Protein AF-A0A0L7K908-F1 (afdb_monomer_lite)

Radius of gyration: 13.47 Å; chains: 1; bounding box: 30×36×36 Å

Organism: Plasmodium falciparum (isolate HB3) (NCBI:txid137071)

Sequence (103 aa):
MGNIPLTTSAFTFAGKKSFKLKIWIDGHKSSKKNYVSIGLKQLEKYSLLDEYICFSLNGIVRGPFTYLSKEYYQNCYNFCKFDELDLQKDELQLSVYVHDGIV

Foldseek 3Di:
DWDDWDKDDWADAPNRGGKIKTKDLQFTPPADGQAIAIAIDHPDPPDADQFQKWKDKQRQIDDRDGHPDPSRRVCRRRVDGSVPDDQDVVDIDMDMHGPPDPD

Structure (mmCIF, N/CA/C/O backbone):
data_AF-A0A0L7K908-F1
#
_entry.id   AF-A0A0L7K908-F1
#
loop_
_atom_site.group_PDB
_atom_site.id
_atom_site.type_symbol
_atom_site.label_atom_id
_atom_site.label_alt_id
_atom_site.label_comp_id
_atom_site.label_asym_id
_atom_site.label_entity_id
_atom_site.label_seq_id
_atom_site.pdbx_PDB_ins_code
_atom_site.Cartn_x
_atom_site.Cartn_y
_atom_site.Cartn_z
_atom_site.occupancy
_atom_site.B_iso_or_equiv
_atom_site.auth_seq_id
_atom_site.auth_comp_id
_atom_site.auth_asym_id
_atom_site.auth_atom_id
_atom_site.pdbx_PDB_model_num
ATOM 1 N N . MET A 1 1 ? -2.382 20.520 6.785 1.00 39.41 1 MET A N 1
ATOM 2 C CA . MET A 1 1 ? -1.264 19.571 6.976 1.00 39.41 1 MET A CA 1
ATOM 3 C C . MET A 1 1 ? -1.853 18.177 6.873 1.00 39.41 1 MET A C 1
ATOM 5 O O . MET A 1 1 ? -2.840 17.930 7.543 1.00 39.41 1 MET A O 1
ATOM 9 N N . GLY A 1 2 ? -1.383 17.351 5.936 1.00 54.75 2 GLY A N 1
ATOM 10 C CA . GLY A 1 2 ? -1.885 15.980 5.794 1.00 54.75 2 GLY A CA 1
ATOM 11 C C . GLY A 1 2 ? -1.254 15.075 6.846 1.00 54.75 2 GLY A C 1
ATOM 12 O O . GLY A 1 2 ? -0.128 15.342 7.265 1.00 54.75 2 GLY A O 1
ATOM 13 N N . ASN A 1 3 ? -1.971 14.033 7.248 1.00 75.69 3 ASN A N 1
ATOM 14 C CA . ASN A 1 3 ? -1.517 13.110 8.279 1.00 75.69 3 ASN A CA 1
ATOM 15 C C . ASN A 1 3 ? -0.191 12.446 7.879 1.00 75.69 3 ASN A C 1
ATOM 17 O O . ASN A 1 3 ? 0.070 12.185 6.695 1.00 75.69 3 ASN A O 1
ATOM 21 N N . ILE A 1 4 ? 0.690 12.245 8.858 1.00 87.00 4 ILE A N 1
ATOM 22 C CA . ILE A 1 4 ? 2.007 11.643 8.638 1.00 87.00 4 ILE A CA 1
ATOM 23 C C . ILE A 1 4 ? 1.803 10.127 8.516 1.00 87.00 4 ILE A C 1
ATOM 25 O O . ILE A 1 4 ? 1.259 9.529 9.441 1.00 87.00 4 ILE A O 1
ATOM 29 N N . PRO A 1 5 ? 2.216 9.486 7.408 1.00 94.38 5 PRO A N 1
ATOM 30 C CA . PRO A 1 5 ? 2.068 8.044 7.277 1.00 94.38 5 PRO A CA 1
ATOM 31 C C . PRO A 1 5 ? 3.034 7.300 8.192 1.00 94.38 5 PRO A C 1
A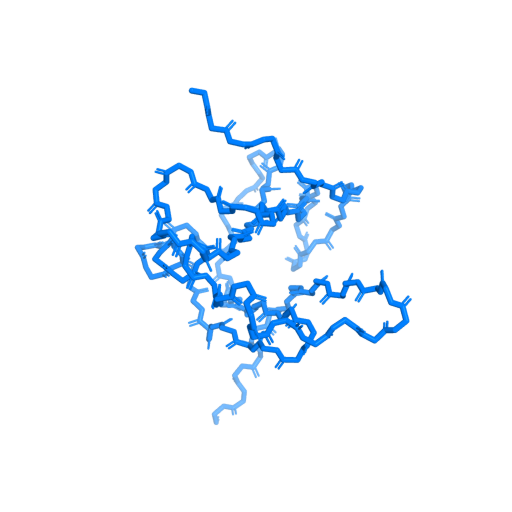TOM 33 O O . PRO A 1 5 ? 4.195 7.699 8.326 1.00 94.38 5 PRO A O 1
ATOM 36 N N . LEU A 1 6 ? 2.607 6.137 8.677 1.00 94.50 6 LEU A N 1
ATOM 37 C CA . LEU A 1 6 ? 3.533 5.106 9.132 1.00 94.50 6 LEU A CA 1
ATOM 38 C C . LEU A 1 6 ? 4.228 4.506 7.908 1.00 94.50 6 LEU A C 1
ATOM 40 O O . LEU A 1 6 ? 3.604 4.318 6.860 1.00 94.50 6 LEU A O 1
ATOM 44 N N . THR A 1 7 ? 5.526 4.228 8.018 1.00 95.25 7 THR A N 1
ATOM 45 C CA . THR A 1 7 ? 6.326 3.744 6.887 1.00 95.25 7 THR A CA 1
ATOM 46 C C . THR A 1 7 ? 7.197 2.565 7.264 1.00 95.25 7 THR A C 1
ATOM 48 O O . THR A 1 7 ? 7.803 2.575 8.333 1.00 95.25 7 THR A O 1
ATOM 51 N N . THR A 1 8 ? 7.342 1.607 6.354 1.00 95.50 8 THR A N 1
ATOM 52 C CA . THR A 1 8 ? 8.252 0.473 6.542 1.00 95.50 8 THR A CA 1
ATOM 53 C C . THR A 1 8 ? 9.718 0.864 6.331 1.00 95.50 8 THR A C 1
ATOM 55 O O . THR A 1 8 ? 10.048 1.901 5.734 1.00 95.50 8 THR A O 1
ATOM 58 N N . SER A 1 9 ? 10.619 -0.028 6.749 1.00 95.00 9 SER A N 1
ATOM 59 C CA . SER A 1 9 ? 11.988 -0.086 6.225 1.00 95.00 9 SER A CA 1
ATOM 60 C C . SER A 1 9 ? 11.987 -0.229 4.699 1.00 95.00 9 SER A C 1
ATOM 62 O O . SER A 1 9 ? 10.991 -0.645 4.099 1.00 95.00 9 SER A O 1
ATOM 64 N N . ALA A 1 10 ? 13.095 0.162 4.065 1.00 94.81 10 ALA A N 1
ATOM 65 C CA . ALA A 1 10 ? 13.242 0.015 2.623 1.00 94.81 10 ALA A CA 1
ATOM 66 C C . ALA A 1 10 ? 13.405 -1.465 2.237 1.00 94.81 10 ALA A C 1
ATOM 68 O O . ALA A 1 10 ? 14.084 -2.206 2.944 1.00 94.81 10 ALA A O 1
ATOM 69 N N . PHE A 1 11 ? 12.815 -1.878 1.117 1.00 94.25 11 PHE A N 1
ATOM 70 C CA . PHE A 1 11 ? 12.901 -3.245 0.601 1.00 94.25 11 PHE A CA 1
ATOM 71 C C . PHE A 1 11 ? 13.044 -3.275 -0.926 1.00 94.25 11 PHE A C 1
ATOM 73 O O . PHE A 1 11 ? 12.798 -2.282 -1.616 1.00 94.25 11 PHE A O 1
ATOM 80 N N . THR A 1 12 ? 13.470 -4.424 -1.448 1.00 92.56 12 THR A N 1
ATOM 81 C CA . THR A 1 12 ? 13.506 -4.713 -2.888 1.00 92.56 12 THR A CA 1
ATOM 82 C C . THR A 1 12 ? 12.175 -5.316 -3.310 1.00 92.56 12 THR A C 1
ATOM 84 O O . THR A 1 12 ? 11.668 -6.214 -2.642 1.00 92.56 12 THR A O 1
ATOM 87 N N . PHE A 1 13 ? 11.626 -4.852 -4.428 1.00 92.81 13 PHE A N 1
ATOM 88 C CA . PHE A 1 13 ? 10.344 -5.300 -4.952 1.00 92.81 13 PHE A CA 1
ATOM 89 C C . PHE A 1 13 ? 10.404 -5.430 -6.475 1.00 92.81 13 PHE A C 1
ATOM 91 O O . PHE A 1 13 ? 10.906 -4.526 -7.138 1.00 92.81 13 PHE A O 1
ATOM 98 N N . ALA A 1 14 ? 9.939 -6.560 -7.021 1.00 89.94 14 ALA A N 1
ATOM 99 C CA . ALA A 1 14 ? 9.973 -6.863 -8.460 1.00 89.94 14 ALA A CA 1
ATOM 100 C C . ALA A 1 14 ? 11.347 -6.589 -9.121 1.00 89.94 14 ALA A C 1
ATOM 102 O O . ALA A 1 14 ? 11.463 -5.897 -10.132 1.00 89.94 14 ALA A O 1
ATOM 103 N N . GLY A 1 15 ? 12.426 -7.041 -8.470 1.00 88.75 15 GLY A N 1
ATOM 104 C CA . GLY A 1 15 ? 13.806 -6.832 -8.934 1.00 88.75 15 GLY A CA 1
ATOM 105 C C . GLY A 1 15 ? 14.335 -5.394 -8.812 1.00 88.75 15 GLY A C 1
ATOM 106 O O . GLY A 1 15 ? 15.511 -5.153 -9.080 1.00 88.75 15 GLY A O 1
ATOM 107 N N . LYS A 1 16 ? 13.513 -4.438 -8.367 1.00 89.56 16 LYS A N 1
ATOM 108 C CA . LYS A 1 16 ? 13.858 -3.017 -8.237 1.00 89.56 16 LYS A CA 1
ATOM 109 C C . LYS A 1 16 ? 14.083 -2.671 -6.758 1.00 89.56 16 LYS A C 1
ATOM 111 O O . LYS A 1 16 ? 13.346 -3.106 -5.873 1.00 89.56 16 LYS A O 1
ATOM 116 N N . LYS A 1 17 ? 15.137 -1.911 -6.458 1.00 88.06 17 LYS A N 1
ATOM 117 C CA . LYS A 1 17 ? 15.532 -1.585 -5.076 1.00 88.06 17 LYS A CA 1
ATOM 118 C C . LYS A 1 17 ? 14.751 -0.395 -4.509 1.00 88.06 17 LYS A C 1
ATOM 120 O O . LYS A 1 17 ? 14.186 0.412 -5.246 1.00 88.06 17 LYS A O 1
ATOM 125 N N . SER A 1 18 ? 14.805 -0.272 -3.184 1.00 90.94 18 SER A N 1
ATOM 126 C CA . SER 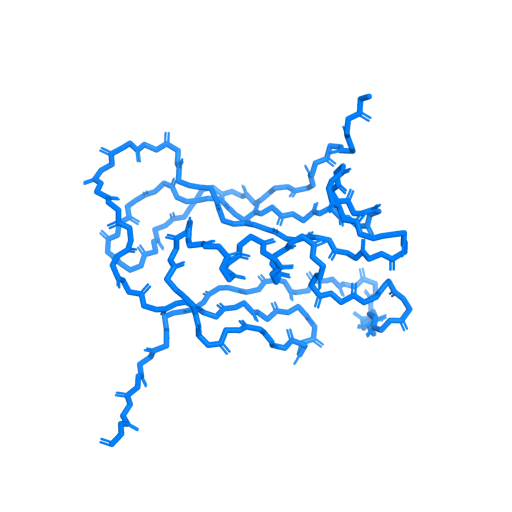A 1 18 ? 14.493 0.956 -2.445 1.00 90.94 18 SER A CA 1
ATOM 127 C C . SER A 1 18 ? 13.024 1.380 -2.474 1.00 90.94 18 SER A C 1
ATOM 129 O O . SER A 1 18 ? 12.703 2.548 -2.701 1.00 90.94 18 SER A O 1
ATOM 131 N N . PHE A 1 19 ? 12.121 0.448 -2.178 1.00 94.25 19 PHE A N 1
ATOM 132 C CA . PHE A 1 19 ? 10.705 0.728 -1.947 1.00 94.25 19 PHE A CA 1
ATOM 133 C C . PHE A 1 19 ? 10.375 0.840 -0.464 1.00 94.25 19 PHE A C 1
ATOM 135 O O . PHE A 1 19 ? 10.982 0.178 0.369 1.00 94.25 19 PHE A O 1
ATOM 142 N N . LYS A 1 20 ? 9.381 1.664 -0.133 1.00 96.19 20 LYS A N 1
ATOM 143 C CA . LYS A 1 20 ? 8.757 1.729 1.192 1.00 96.19 20 LYS A CA 1
ATOM 144 C C . LYS A 1 20 ? 7.246 1.671 1.063 1.00 96.19 20 LYS A C 1
ATOM 146 O O . LYS A 1 20 ? 6.676 2.374 0.224 1.00 96.19 20 LYS A O 1
ATOM 151 N N . LEU A 1 21 ? 6.612 0.904 1.939 1.00 97.00 21 LEU A N 1
ATOM 152 C CA . LEU A 1 21 ? 5.172 0.955 2.135 1.00 97.00 21 LEU A CA 1
ATOM 153 C C . LEU A 1 21 ? 4.826 2.084 3.095 1.00 97.00 21 LEU A C 1
ATOM 155 O O . LEU A 1 21 ? 5.602 2.430 3.990 1.00 97.00 21 LEU A O 1
ATOM 159 N N . LYS A 1 22 ? 3.660 2.671 2.866 1.00 96.62 22 LYS A N 1
ATOM 160 C CA . LYS A 1 22 ? 3.082 3.749 3.653 1.00 96.62 22 LYS A CA 1
ATOM 161 C C . LYS A 1 22 ? 1.648 3.403 3.997 1.00 96.62 22 LYS A C 1
ATOM 163 O O . LYS A 1 22 ? 0.927 2.915 3.128 1.00 96.62 22 LYS A O 1
ATOM 168 N N . ILE A 1 23 ? 1.236 3.736 5.210 1.00 95.94 23 ILE A N 1
ATOM 169 C CA . ILE A 1 23 ? -0.156 3.660 5.644 1.00 95.94 23 ILE A CA 1
ATOM 170 C C . ILE A 1 23 ? -0.536 4.929 6.408 1.00 95.94 23 ILE A C 1
ATOM 172 O O . ILE A 1 23 ? 0.211 5.403 7.264 1.00 95.94 23 ILE A O 1
ATOM 176 N N . TRP A 1 24 ? -1.691 5.486 6.064 1.00 95.81 24 TRP A N 1
ATOM 177 C CA . TRP A 1 24 ? -2.371 6.564 6.770 1.00 95.81 24 TRP A CA 1
ATOM 178 C C . TRP A 1 24 ? -3.638 5.976 7.370 1.00 95.81 24 TRP A C 1
ATOM 180 O O . TRP A 1 24 ? -4.617 5.753 6.656 1.00 95.81 24 TRP A O 1
ATOM 190 N N . ILE A 1 25 ? -3.598 5.698 8.668 1.00 92.06 25 ILE A N 1
ATOM 191 C CA . ILE A 1 25 ? -4.713 5.079 9.394 1.00 92.06 25 ILE A CA 1
ATOM 192 C C . ILE A 1 25 ? -5.955 5.980 9.375 1.00 92.06 25 ILE A C 1
ATOM 194 O O . ILE A 1 25 ? -7.076 5.509 9.235 1.00 92.06 25 ILE A O 1
ATOM 198 N N . ASP A 1 26 ? -5.737 7.287 9.430 1.00 90.56 26 ASP A N 1
ATOM 199 C CA . ASP A 1 26 ? -6.736 8.354 9.385 1.00 90.56 26 ASP A CA 1
ATOM 200 C C . ASP A 1 26 ? -6.933 8.948 7.977 1.00 90.56 26 ASP A C 1
ATOM 202 O O . ASP A 1 26 ? -7.574 9.988 7.807 1.00 90.56 26 ASP A O 1
ATOM 206 N N . GLY A 1 27 ? -6.376 8.286 6.963 1.00 93.12 27 GLY A N 1
ATOM 207 C CA . GLY A 1 27 ? -6.519 8.662 5.568 1.00 93.12 27 GLY A CA 1
ATOM 208 C C . GLY A 1 27 ? -5.554 9.750 5.092 1.00 93.12 27 GLY A C 1
ATOM 209 O O . GLY A 1 27 ? -5.068 10.620 5.816 1.00 93.12 27 GLY A O 1
ATOM 210 N N . HIS A 1 28 ? -5.261 9.704 3.796 1.00 93.69 28 HIS A N 1
ATOM 211 C CA . HIS A 1 28 ? -4.511 10.730 3.085 1.00 93.69 28 HIS A CA 1
ATOM 212 C C . HIS A 1 28 ? -5.374 11.992 2.900 1.00 93.69 28 HIS A C 1
ATOM 214 O O . HIS A 1 28 ? -6.598 11.920 2.844 1.00 93.69 28 HIS A O 1
ATOM 220 N N . LYS A 1 29 ? -4.759 13.163 2.682 1.00 90.75 29 LYS A N 1
ATOM 221 C CA . LYS A 1 29 ? -5.480 14.444 2.472 1.00 90.75 29 LYS A CA 1
ATOM 222 C C . LYS A 1 29 ? -6.514 14.432 1.333 1.00 90.75 29 LYS A C 1
ATOM 224 O O . LYS A 1 29 ? -7.375 15.298 1.275 1.00 90.75 29 LYS A O 1
ATOM 229 N N . SER A 1 30 ? -6.365 13.504 0.390 1.00 90.81 30 SER A N 1
ATOM 230 C CA . SER A 1 30 ? -7.238 13.336 -0.779 1.00 90.81 30 SER A CA 1
ATOM 231 C C . SER A 1 30 ? -8.191 12.145 -0.638 1.00 90.81 30 SER A C 1
ATOM 233 O O . SER A 1 30 ? -8.860 11.787 -1.605 1.00 90.81 30 SER A O 1
ATOM 235 N N . SER A 1 31 ? -8.212 11.504 0.531 1.00 92.75 31 SER A N 1
ATOM 236 C CA . SER A 1 31 ? -9.125 10.411 0.848 1.00 92.75 31 SER A CA 1
ATOM 237 C C . SER A 1 31 ? -10.492 10.937 1.281 1.00 92.75 31 SER A C 1
ATOM 239 O O . SER A 1 31 ? -10.646 12.084 1.714 1.00 92.75 31 SER A O 1
ATOM 241 N N . LYS A 1 32 ? -11.504 10.084 1.156 1.00 93.69 32 LYS A N 1
ATOM 242 C CA . LYS A 1 32 ? -12.802 10.280 1.801 1.00 93.69 32 LYS A CA 1
ATOM 243 C C . LYS A 1 32 ? -12.640 10.150 3.321 1.00 93.69 32 LYS A C 1
ATOM 245 O O . LYS A 1 32 ? -11.764 9.444 3.804 1.00 93.69 32 LYS A O 1
ATOM 250 N N . LYS A 1 33 ? -13.524 10.800 4.083 1.00 91.62 33 LYS A N 1
ATOM 251 C CA . LYS A 1 33 ? -13.541 10.677 5.551 1.00 91.62 33 LYS A CA 1
ATOM 252 C C . LYS A 1 33 ? -13.684 9.213 5.978 1.00 91.62 33 LYS A C 1
ATOM 254 O O . LYS A 1 33 ? -14.455 8.480 5.362 1.00 91.62 33 LYS A O 1
ATOM 259 N N . ASN A 1 34 ? -12.994 8.841 7.056 1.00 92.31 34 ASN A N 1
ATOM 260 C CA . ASN A 1 34 ? -12.991 7.501 7.659 1.00 92.31 34 ASN A CA 1
ATOM 261 C C . ASN A 1 34 ? -12.461 6.395 6.733 1.00 92.31 34 ASN A C 1
ATOM 263 O O . ASN A 1 34 ? -12.812 5.230 6.908 1.00 92.31 34 ASN A O 1
ATOM 267 N N . TYR A 1 35 ? -11.639 6.745 5.740 1.00 95.19 35 TYR A N 1
ATOM 268 C CA . TYR A 1 35 ? -10.906 5.768 4.944 1.00 95.19 35 TYR A CA 1
ATOM 269 C C . TYR A 1 35 ? -9.461 5.681 5.396 1.00 95.19 35 TYR A C 1
ATOM 271 O O . TYR A 1 35 ? -8.819 6.689 5.678 1.00 95.19 35 TYR A O 1
ATOM 279 N N . VAL A 1 36 ? -8.942 4.463 5.364 1.00 95.31 36 VAL A N 1
ATOM 280 C CA . VAL A 1 36 ? -7.519 4.185 5.479 1.00 95.31 36 VAL A CA 1
ATOM 281 C C . VAL A 1 36 ? -6.909 4.351 4.095 1.00 95.31 36 VAL A C 1
ATOM 283 O O . VAL A 1 36 ? -7.476 3.919 3.083 1.00 95.31 36 VAL A O 1
ATOM 286 N N . SER A 1 37 ? -5.745 4.986 4.034 1.00 96.94 37 SER A N 1
ATOM 287 C CA . SER A 1 37 ? -4.973 5.076 2.798 1.00 96.94 37 SER A CA 1
ATOM 288 C C . SER A 1 37 ? -3.681 4.300 2.917 1.00 96.94 37 SER A C 1
ATOM 290 O O . SER A 1 37 ? -3.062 4.252 3.976 1.00 96.94 37 SER A O 1
ATOM 292 N N . ILE A 1 38 ? -3.214 3.774 1.798 1.00 97.25 38 ILE A N 1
ATOM 293 C CA . ILE A 1 38 ? -1.910 3.137 1.690 1.00 97.25 38 ILE A CA 1
ATOM 294 C C . ILE A 1 38 ? -1.125 3.731 0.527 1.00 97.25 38 ILE A C 1
ATOM 296 O O . ILE A 1 38 ? -1.630 4.544 -0.248 1.00 97.25 38 ILE A O 1
ATOM 300 N N . GLY A 1 39 ? 0.132 3.337 0.388 1.00 95.56 39 GLY A N 1
ATOM 301 C CA . GLY A 1 39 ? 0.891 3.637 -0.812 1.00 95.56 39 GLY A CA 1
ATOM 302 C C . GLY A 1 39 ? 2.254 2.977 -0.826 1.00 95.56 39 GLY A C 1
ATOM 303 O O . GLY A 1 39 ? 2.854 2.703 0.210 1.00 95.56 39 GLY A O 1
ATOM 304 N N . LEU A 1 40 ? 2.764 2.783 -2.029 1.00 95.31 40 LEU A N 1
ATOM 305 C CA . LEU A 1 40 ? 4.130 2.385 -2.301 1.00 95.31 40 LEU A CA 1
ATOM 306 C C . LEU A 1 40 ? 4.925 3.622 -2.736 1.00 95.31 40 LEU A C 1
ATOM 308 O O . LEU A 1 40 ? 4.463 4.417 -3.557 1.00 95.31 40 LEU A O 1
ATOM 312 N N . LYS A 1 41 ? 6.113 3.817 -2.161 1.00 93.06 41 LYS A N 1
ATOM 313 C CA . LYS A 1 41 ? 7.052 4.869 -2.564 1.00 93.06 41 LYS A CA 1
ATOM 314 C C . LYS A 1 41 ? 8.380 4.239 -2.951 1.00 93.06 41 LYS A C 1
ATOM 316 O O . LYS A 1 41 ? 9.056 3.674 -2.098 1.00 93.06 41 LYS A O 1
ATOM 321 N N . GLN A 1 42 ? 8.786 4.439 -4.195 1.00 90.88 42 GLN A N 1
ATOM 322 C CA . GLN A 1 42 ? 10.162 4.222 -4.627 1.00 90.88 42 GLN A CA 1
ATOM 323 C C . GLN A 1 42 ? 11.025 5.418 -4.190 1.00 90.88 42 GLN A C 1
ATOM 325 O O . GLN A 1 42 ? 10.639 6.575 -4.386 1.00 90.88 42 GLN A O 1
ATOM 330 N N . LEU A 1 43 ? 12.151 5.163 -3.528 1.00 87.81 43 LEU A N 1
ATOM 331 C CA . LEU A 1 43 ? 13.052 6.208 -3.027 1.00 87.81 43 LEU A CA 1
ATOM 332 C C . LEU A 1 43 ? 14.016 6.706 -4.104 1.00 87.81 43 LEU A C 1
ATOM 334 O O . LEU A 1 43 ? 14.404 7.871 -4.076 1.00 87.81 43 LEU A O 1
ATOM 338 N N . GLU A 1 44 ? 14.365 5.843 -5.054 1.00 82.44 44 GLU A N 1
ATOM 339 C CA . GLU A 1 44 ? 15.359 6.102 -6.093 1.00 82.44 44 GLU A CA 1
ATOM 340 C C . GLU A 1 44 ? 14.727 5.919 -7.480 1.00 82.44 44 GLU A C 1
ATOM 342 O O . GLU A 1 44 ? 13.867 5.061 -7.678 1.00 82.44 44 GLU A O 1
ATOM 347 N N . LYS A 1 45 ? 15.119 6.739 -8.460 1.00 70.31 45 LYS A N 1
ATOM 348 C CA . LYS A 1 45 ? 14.540 6.719 -9.816 1.00 70.31 45 LYS A CA 1
ATOM 349 C C . LYS A 1 45 ? 15.201 5.644 -10.689 1.00 70.31 45 LYS A C 1
ATOM 351 O O . LYS A 1 45 ? 15.872 5.981 -11.659 1.00 70.31 45 LYS A O 1
ATOM 356 N N . TYR A 1 46 ? 15.047 4.367 -10.342 1.00 61.41 46 TYR A N 1
ATOM 357 C CA . TYR A 1 46 ? 15.734 3.288 -11.071 1.00 61.41 46 TYR A CA 1
ATOM 358 C C . TYR A 1 46 ? 15.002 2.749 -12.303 1.00 61.41 46 TYR A C 1
ATOM 360 O O . TYR A 1 46 ? 15.615 2.046 -13.097 1.00 61.41 46 TYR A O 1
ATOM 368 N N . SER A 1 47 ? 13.719 3.064 -12.456 1.00 67.62 47 SER A N 1
ATOM 369 C CA . SER A 1 47 ? 12.797 2.724 -13.559 1.00 67.62 47 SER A CA 1
ATOM 370 C C . SER A 1 47 ? 11.396 2.694 -12.951 1.00 67.62 47 SER A C 1
ATOM 372 O O . SER A 1 47 ? 11.262 2.487 -11.738 1.00 67.62 47 SER A O 1
ATOM 374 N N . LEU A 1 48 ? 10.363 2.934 -13.761 1.00 74.75 48 LEU A N 1
ATOM 375 C CA . LEU A 1 48 ? 8.989 2.705 -13.319 1.00 74.75 48 LEU A CA 1
ATOM 376 C C . LEU A 1 48 ? 8.774 1.205 -13.086 1.00 74.75 48 LEU A C 1
ATOM 378 O O . LEU A 1 48 ? 9.429 0.361 -13.691 1.00 74.75 48 LEU A O 1
ATOM 382 N N . LEU A 1 49 ? 7.901 0.889 -12.137 1.00 85.81 49 LEU A N 1
ATOM 383 C CA . LEU A 1 49 ? 7.435 -0.469 -11.921 1.00 85.81 49 LEU A CA 1
ATOM 384 C C . LEU A 1 49 ? 6.388 -0.777 -13.000 1.00 85.81 49 LEU A C 1
ATOM 386 O O . LEU A 1 49 ? 5.307 -0.188 -12.971 1.00 85.81 49 LEU A O 1
ATOM 390 N N . ASP A 1 50 ? 6.737 -1.650 -13.942 1.00 86.56 50 ASP A N 1
ATOM 391 C CA . ASP A 1 50 ? 5.882 -2.019 -15.079 1.00 86.56 50 ASP A CA 1
ATOM 392 C C . ASP A 1 50 ? 4.910 -3.152 -14.720 1.00 86.56 50 ASP A C 1
ATOM 394 O O . ASP A 1 50 ? 3.887 -3.350 -15.373 1.00 86.56 50 ASP A O 1
ATOM 398 N N . GLU A 1 51 ? 5.221 -3.887 -13.655 1.00 90.19 51 GLU A N 1
ATOM 399 C CA . GLU A 1 51 ? 4.412 -4.976 -13.139 1.00 90.19 51 GLU A CA 1
ATOM 400 C C . GLU A 1 51 ? 3.077 -4.468 -12.565 1.00 90.19 51 GLU A C 1
ATOM 402 O O . GLU A 1 51 ? 3.013 -3.447 -11.869 1.00 90.19 51 GLU A O 1
ATOM 407 N N . TYR A 1 52 ? 1.996 -5.215 -12.806 1.00 93.44 52 TYR A N 1
ATOM 408 C CA . TYR A 1 52 ? 0.733 -4.993 -12.111 1.00 93.44 52 TYR A CA 1
ATOM 409 C C . TYR A 1 52 ? 0.875 -5.377 -10.642 1.00 93.44 52 TYR A C 1
ATOM 411 O O . TYR A 1 52 ? 1.382 -6.452 -10.321 1.00 93.44 52 TYR A O 1
ATOM 419 N N . ILE A 1 53 ? 0.395 -4.520 -9.746 1.00 95.00 53 ILE A N 1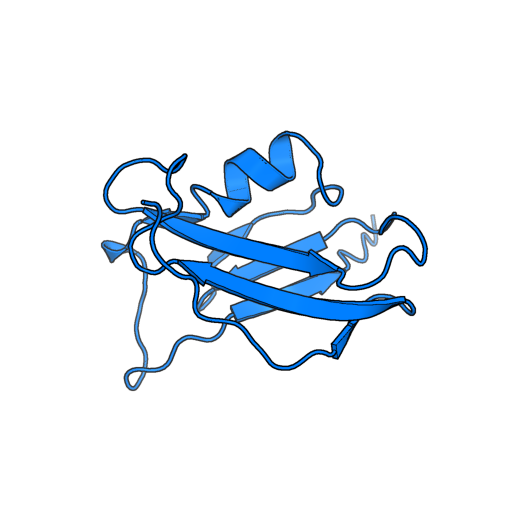
ATOM 420 C CA . ILE A 1 53 ? 0.514 -4.739 -8.305 1.00 95.00 53 ILE A CA 1
ATOM 421 C C . ILE A 1 53 ? -0.837 -4.827 -7.624 1.00 95.00 53 ILE A C 1
ATOM 423 O O . ILE A 1 53 ? -1.790 -4.142 -7.997 1.00 95.00 53 ILE A O 1
ATOM 427 N N . CYS A 1 54 ? -0.867 -5.623 -6.565 1.00 96.88 54 CYS A N 1
ATOM 428 C CA . CYS A 1 54 ? -1.952 -5.666 -5.604 1.00 96.88 54 CYS A CA 1
ATOM 429 C C . CYS A 1 54 ? -1.420 -5.296 -4.221 1.00 96.88 54 CYS A C 1
ATOM 431 O O . CYS A 1 54 ? -0.270 -5.593 -3.883 1.00 96.88 54 CYS A O 1
ATOM 433 N N . PHE A 1 55 ? -2.280 -4.703 -3.400 1.00 97.44 55 PHE A N 1
ATOM 434 C CA . PHE A 1 55 ? -2.036 -4.614 -1.965 1.00 97.44 55 PHE A CA 1
ATOM 435 C C . PHE A 1 55 ? -3.075 -5.413 -1.200 1.00 97.44 55 PHE A C 1
ATOM 437 O O . PHE A 1 55 ? -4.224 -5.522 -1.630 1.00 97.44 55 PHE A O 1
ATOM 444 N N . SER A 1 56 ? -2.662 -5.903 -0.038 1.00 95.88 56 SER A N 1
ATOM 445 C CA . SER A 1 56 ? -3.528 -6.525 0.956 1.00 95.88 56 SER A CA 1
ATOM 446 C C . SER A 1 56 ? -3.326 -5.839 2.302 1.00 95.88 56 SER A C 1
ATOM 448 O O . SER A 1 56 ? -2.179 -5.650 2.714 1.00 95.88 56 SER A O 1
ATOM 450 N N . LEU A 1 57 ? -4.415 -5.463 2.970 1.00 95.31 57 LEU A N 1
ATOM 451 C CA . LEU A 1 57 ? -4.414 -4.965 4.347 1.00 95.31 57 LEU A CA 1
ATOM 452 C C . LEU A 1 57 ? -5.382 -5.817 5.165 1.00 95.31 57 LEU A C 1
ATOM 454 O O . LEU A 1 57 ? -6.584 -5.764 4.916 1.00 95.31 57 LEU A O 1
ATOM 458 N N . ASN A 1 58 ? -4.857 -6.632 6.083 1.00 92.56 58 ASN A N 1
ATOM 459 C CA . ASN A 1 58 ? -5.635 -7.589 6.889 1.00 92.56 58 ASN A CA 1
ATOM 460 C C . ASN A 1 58 ? -6.654 -8.399 6.053 1.00 92.56 58 ASN A C 1
ATOM 462 O O . ASN A 1 58 ? -7.804 -8.577 6.438 1.00 92.56 58 ASN A O 1
ATOM 466 N N . GLY A 1 59 ? -6.241 -8.861 4.867 1.00 90.06 59 GLY A N 1
ATOM 467 C CA . GLY A 1 59 ? -7.079 -9.657 3.960 1.00 90.06 59 GLY A CA 1
ATOM 468 C C . GLY A 1 59 ? -7.922 -8.851 2.964 1.00 90.06 59 GLY A C 1
ATOM 469 O O . GLY A 1 59 ? -8.405 -9.426 1.988 1.00 90.06 59 GLY A O 1
ATOM 470 N N . ILE A 1 60 ? -8.054 -7.529 3.125 1.00 94.75 60 ILE A N 1
ATOM 471 C CA . ILE A 1 60 ? -8.715 -6.671 2.131 1.00 94.75 60 ILE A CA 1
ATOM 472 C C . ILE A 1 60 ? -7.754 -6.419 0.972 1.00 94.75 60 ILE A C 1
ATOM 474 O O . ILE A 1 60 ? -6.734 -5.751 1.141 1.00 94.75 60 ILE A O 1
ATOM 478 N N . VAL A 1 61 ? -8.106 -6.911 -0.216 1.00 95.69 61 VAL A N 1
ATOM 479 C CA . VAL A 1 61 ? -7.281 -6.797 -1.425 1.00 95.69 61 VAL A CA 1
ATOM 480 C C . VAL A 1 61 ? -7.795 -5.701 -2.365 1.00 95.69 61 VAL A C 1
ATOM 482 O O . VAL A 1 61 ? -9.006 -5.543 -2.571 1.00 95.69 61 VAL A O 1
ATOM 485 N N . ARG A 1 62 ? -6.865 -4.946 -2.964 1.00 96.25 62 ARG A N 1
ATOM 486 C CA . ARG A 1 62 ? -7.116 -4.040 -4.102 1.00 96.25 62 ARG A CA 1
ATOM 487 C C . ARG A 1 62 ? -6.027 -4.196 -5.157 1.00 96.25 62 ARG A C 1
ATOM 489 O O . ARG A 1 62 ? -4.856 -4.356 -4.814 1.00 96.25 62 ARG A O 1
ATOM 496 N N . GLY A 1 63 ? -6.427 -4.072 -6.417 1.00 94.19 63 GLY A N 1
ATOM 497 C CA . GLY A 1 63 ? -5.604 -4.347 -7.593 1.00 94.19 63 GLY A CA 1
ATOM 498 C C . GLY A 1 63 ? -6.151 -5.538 -8.387 1.00 94.19 63 GLY A C 1
ATOM 499 O O . GLY A 1 63 ? -7.194 -6.079 -8.013 1.00 94.19 63 GLY A O 1
ATOM 500 N N . PRO A 1 64 ? -5.470 -5.954 -9.464 1.00 95.31 64 PRO A N 1
ATOM 501 C CA . PRO A 1 64 ? -4.209 -5.405 -9.966 1.00 95.31 64 PRO A CA 1
ATOM 502 C C . PRO A 1 64 ? -4.334 -3.987 -10.535 1.00 95.31 64 PRO A C 1
ATOM 504 O O . PRO A 1 64 ? -5.337 -3.647 -11.149 1.00 95.31 64 PRO A O 1
ATOM 507 N N . PHE A 1 65 ? -3.297 -3.167 -10.378 1.00 93.88 65 PHE A N 1
ATOM 508 C CA . PHE A 1 65 ? -3.183 -1.883 -11.081 1.00 93.88 65 PHE A CA 1
ATOM 509 C C . PHE A 1 65 ? -1.732 -1.552 -11.425 1.00 93.88 65 PHE A C 1
ATOM 511 O O . PHE A 1 65 ? -0.796 -2.004 -10.765 1.00 93.88 65 PHE A O 1
ATOM 518 N N . THR A 1 66 ? -1.541 -0.726 -12.452 1.00 93.62 66 THR A N 1
ATOM 519 C CA . THR A 1 66 ? -0.224 -0.188 -12.811 1.00 93.62 66 THR A CA 1
ATOM 520 C C . THR A 1 66 ? 0.217 0.849 -11.778 1.00 93.62 66 THR A C 1
ATOM 522 O O . THR A 1 66 ? -0.569 1.723 -11.387 1.00 93.62 66 THR A O 1
ATOM 525 N N . TYR A 1 67 ? 1.475 0.787 -11.340 1.00 92.44 67 TYR A N 1
ATOM 526 C CA . TYR A 1 67 ? 2.035 1.726 -10.367 1.00 92.44 67 TYR A CA 1
ATOM 527 C C . TYR A 1 67 ? 1.937 3.181 -10.857 1.00 92.44 67 TYR A C 1
ATOM 529 O O . TYR A 1 67 ? 2.234 3.489 -12.007 1.00 92.44 67 TYR A O 1
ATOM 537 N N . LEU A 1 68 ? 1.503 4.087 -9.972 1.00 91.94 68 LEU A N 1
ATOM 538 C CA . LEU A 1 68 ? 1.268 5.516 -10.256 1.00 91.94 68 LEU A CA 1
ATOM 539 C C . LEU A 1 68 ? 0.181 5.819 -11.307 1.00 91.94 68 LEU A C 1
ATOM 541 O O . LEU A 1 68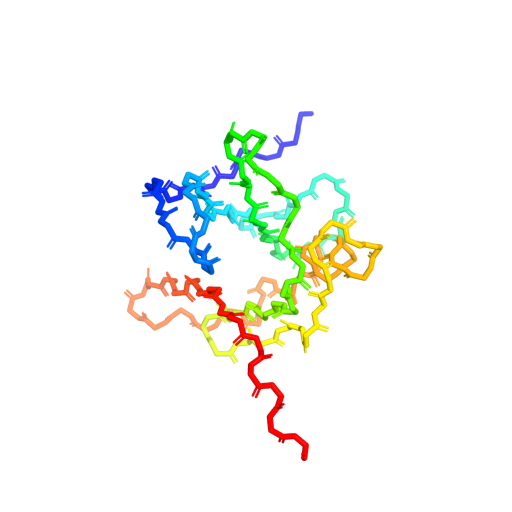 ? 0.028 6.976 -11.704 1.00 91.94 68 LEU A O 1
ATOM 545 N N . SER A 1 69 ? -0.611 4.830 -11.728 1.00 93.81 69 SER A N 1
ATOM 546 C CA . SER A 1 69 ? -1.801 5.071 -12.550 1.00 93.81 69 SER A CA 1
ATOM 547 C C . SER A 1 69 ? -2.896 5.826 -11.782 1.00 93.81 69 SER A C 1
ATOM 549 O O . SER A 1 69 ? -2.892 5.926 -10.551 1.00 93.81 69 SER A O 1
ATOM 551 N N . LYS A 1 70 ? -3.894 6.340 -12.508 1.00 94.75 70 LYS A N 1
ATOM 552 C CA . LYS A 1 70 ? -5.080 6.958 -11.893 1.00 94.75 70 LYS A CA 1
ATOM 553 C C . LYS A 1 70 ? -5.811 5.980 -10.966 1.00 94.75 70 LYS A C 1
ATOM 555 O O . LYS A 1 70 ? -6.202 6.365 -9.867 1.00 94.75 70 LYS A O 1
ATOM 560 N N . GLU A 1 71 ? -5.960 4.732 -11.401 1.00 94.62 71 GLU A N 1
ATOM 561 C CA . GLU A 1 71 ? -6.616 3.671 -10.635 1.00 94.62 71 GLU A CA 1
ATOM 562 C C . GLU A 1 71 ? -5.840 3.324 -9.361 1.00 94.62 71 GLU A C 1
ATOM 564 O O . GLU A 1 71 ? -6.445 3.221 -8.292 1.00 94.62 71 GLU A O 1
ATOM 569 N N . TYR A 1 72 ? -4.505 3.252 -9.450 1.00 95.69 72 TYR A N 1
ATOM 570 C CA . TYR A 1 72 ? -3.628 3.103 -8.289 1.00 95.69 72 TYR A CA 1
ATOM 571 C C . TYR A 1 72 ? -3.932 4.173 -7.235 1.00 95.69 72 TYR A C 1
ATOM 573 O O . TYR A 1 72 ? -4.228 3.843 -6.092 1.00 95.69 72 TYR A O 1
ATOM 581 N N . TYR A 1 73 ? -3.940 5.460 -7.601 1.00 95.25 73 TYR A N 1
ATOM 582 C CA . TYR A 1 73 ? -4.174 6.526 -6.620 1.00 95.25 73 TYR A CA 1
ATOM 583 C C . TYR A 1 73 ? -5.586 6.503 -6.032 1.00 95.25 73 TYR A C 1
ATOM 585 O O . TYR A 1 73 ? -5.751 6.726 -4.831 1.00 95.25 73 TYR A O 1
ATOM 593 N N . GLN A 1 74 ? -6.600 6.234 -6.856 1.00 95.06 74 GLN A N 1
ATOM 594 C CA . GLN A 1 74 ? -7.990 6.173 -6.400 1.00 95.06 74 GLN A CA 1
ATOM 595 C C . GLN A 1 74 ? -8.192 5.074 -5.353 1.00 95.06 74 GLN A C 1
ATOM 597 O O . GLN A 1 74 ? -8.803 5.343 -4.312 1.00 95.06 74 GLN A O 1
ATOM 602 N N . ASN A 1 75 ? -7.631 3.888 -5.605 1.00 96.25 75 ASN A N 1
ATOM 603 C CA . ASN A 1 75 ? -7.706 2.745 -4.700 1.00 96.25 75 ASN A CA 1
ATOM 604 C C . ASN A 1 75 ? -6.788 2.909 -3.485 1.00 96.25 75 ASN A C 1
ATOM 606 O O . ASN A 1 75 ? -7.215 2.658 -2.369 1.00 96.25 75 ASN A O 1
ATOM 610 N N . CYS A 1 76 ? -5.555 3.384 -3.652 1.00 96.44 76 CYS A N 1
ATOM 611 C CA . CYS A 1 76 ? -4.629 3.567 -2.535 1.00 96.44 76 CYS A CA 1
ATOM 612 C C . CYS A 1 76 ? -5.096 4.646 -1.550 1.00 96.44 76 CYS A C 1
ATOM 614 O O . CYS A 1 76 ? -4.935 4.475 -0.345 1.00 96.44 76 CYS A O 1
ATOM 616 N N . TYR A 1 77 ? -5.688 5.749 -2.018 1.00 95.50 77 TYR A N 1
ATOM 617 C CA . TYR A 1 77 ? -6.187 6.794 -1.115 1.00 95.50 77 TYR A CA 1
ATOM 618 C C . TYR A 1 77 ? -7.515 6.435 -0.453 1.00 95.50 77 TYR A C 1
ATOM 620 O O . TYR A 1 77 ? -7.789 6.929 0.633 1.00 95.50 77 TYR A O 1
ATOM 628 N N . ASN A 1 78 ? -8.324 5.570 -1.055 1.00 95.88 78 ASN A N 1
ATOM 629 C CA . ASN A 1 78 ? -9.587 5.119 -0.474 1.00 95.88 78 ASN A CA 1
ATOM 630 C C . ASN A 1 78 ? -9.576 3.592 -0.341 1.00 95.88 78 ASN A C 1
ATOM 632 O O . ASN A 1 78 ? -10.449 2.925 -0.893 1.00 95.88 78 ASN A O 1
ATOM 636 N N . PHE A 1 79 ? -8.568 3.047 0.348 1.00 96.50 79 PHE A N 1
ATOM 637 C CA . PHE A 1 79 ? -8.277 1.612 0.324 1.00 96.50 79 PHE A CA 1
ATOM 638 C C . PHE A 1 79 ? -9.418 0.783 0.918 1.00 96.50 79 PHE A C 1
ATOM 640 O O . PHE A 1 79 ? -10.010 -0.065 0.241 1.00 96.50 79 PHE A O 1
ATOM 647 N N . CYS A 1 80 ? -9.770 1.097 2.160 1.00 95.50 80 CYS A N 1
ATOM 648 C CA . CYS A 1 80 ? -10.909 0.543 2.882 1.00 95.50 80 CYS A CA 1
ATOM 649 C C . CYS A 1 80 ? -11.421 1.573 3.888 1.00 95.50 80 CYS A C 1
ATOM 651 O O . CYS A 1 80 ? -10.728 2.556 4.189 1.00 95.50 80 CYS A O 1
ATOM 653 N N . LYS A 1 81 ? -12.627 1.363 4.413 1.00 94.75 81 LYS A N 1
ATOM 654 C CA . LYS A 1 81 ? -13.075 2.135 5.576 1.00 94.75 81 LYS A CA 1
ATOM 655 C C . LYS A 1 81 ? -12.291 1.695 6.809 1.00 94.75 81 LYS A C 1
ATOM 657 O O . LYS A 1 81 ? -11.880 0.544 6.906 1.00 94.75 81 LYS A O 1
ATOM 662 N N . PHE A 1 82 ? -12.106 2.605 7.757 1.00 91.50 82 PHE A N 1
ATOM 663 C CA . PHE A 1 82 ? -11.452 2.291 9.025 1.00 91.50 82 PHE A CA 1
ATOM 664 C C . PHE A 1 82 ? -12.192 1.173 9.781 1.00 91.50 82 PHE A C 1
ATOM 666 O O . PHE A 1 82 ? -11.560 0.228 10.232 1.00 91.50 82 PHE A O 1
ATOM 673 N N . ASP A 1 83 ? -13.527 1.213 9.794 1.00 91.56 83 ASP A N 1
ATOM 674 C CA . ASP A 1 83 ? -14.372 0.210 10.466 1.00 91.56 83 ASP A CA 1
ATOM 675 C C . ASP A 1 83 ? -14.370 -1.171 9.777 1.00 91.56 83 ASP A C 1
ATOM 677 O O . ASP A 1 83 ? -14.923 -2.127 10.309 1.00 91.56 83 ASP A O 1
ATOM 681 N N . GLU A 1 84 ? -13.779 -1.289 8.581 1.00 91.25 84 GLU A N 1
ATOM 682 C CA . GLU A 1 84 ? -13.590 -2.576 7.893 1.00 91.25 84 GLU A CA 1
ATOM 683 C C . GLU A 1 84 ? -12.294 -3.280 8.330 1.00 91.25 84 GLU A C 1
ATOM 685 O O . GLU A 1 84 ? -12.073 -4.431 7.955 1.00 91.25 84 GLU A O 1
ATOM 690 N N . LEU A 1 85 ? -11.423 -2.613 9.100 1.00 88.50 85 LEU A N 1
ATOM 691 C CA . LEU A 1 85 ? -10.195 -3.221 9.603 1.00 88.50 85 LEU A CA 1
ATOM 692 C C . LEU A 1 85 ? -10.492 -4.153 10.780 1.00 88.50 85 LEU A C 1
ATOM 694 O O . LEU A 1 85 ? -10.777 -3.703 11.888 1.00 88.50 85 LEU A O 1
ATOM 698 N N . ASP A 1 86 ? -10.343 -5.455 10.550 1.00 85.62 86 ASP A N 1
ATOM 699 C CA . ASP A 1 86 ? -10.296 -6.452 11.619 1.00 85.62 86 ASP A CA 1
ATOM 700 C C . ASP A 1 86 ? -8.877 -6.514 12.202 1.00 85.62 86 ASP A C 1
ATOM 702 O O . ASP A 1 86 ? -7.961 -7.080 11.597 1.00 85.62 86 ASP A O 1
ATOM 706 N N . LEU A 1 87 ? -8.669 -5.872 13.353 1.00 83.56 87 LEU A N 1
ATOM 707 C CA . LEU A 1 87 ? -7.407 -5.915 14.089 1.00 83.56 87 LEU A CA 1
ATOM 708 C C . LEU A 1 87 ? -7.324 -7.214 14.888 1.00 83.56 87 LEU A C 1
ATOM 710 O O . LEU A 1 87 ? -7.807 -7.310 16.016 1.00 83.56 87 LEU A O 1
ATOM 714 N N . GLN A 1 88 ? -6.654 -8.216 14.330 1.00 80.44 88 GLN A N 1
ATOM 715 C CA . GLN A 1 88 ? -6.331 -9.414 15.091 1.00 80.44 88 GLN A CA 1
ATOM 716 C C . GLN A 1 88 ? -5.094 -9.144 15.943 1.00 80.44 88 GLN A C 1
ATOM 718 O O . GLN A 1 88 ? -4.023 -8.863 15.413 1.00 80.44 88 GLN A O 1
ATOM 723 N N . LYS A 1 89 ? -5.245 -9.245 17.269 1.00 85.44 89 LYS A N 1
ATOM 724 C CA . LYS A 1 89 ? -4.160 -9.042 18.251 1.00 85.44 89 LYS A CA 1
ATOM 725 C C . LYS A 1 89 ? -3.506 -7.654 18.180 1.00 85.44 89 LYS A C 1
ATOM 727 O O . LYS A 1 89 ? -2.307 -7.539 18.398 1.00 85.44 89 LYS A O 1
ATOM 732 N N . ASP A 1 90 ? -4.286 -6.622 17.863 1.00 87.31 90 ASP A N 1
ATOM 733 C CA . ASP A 1 90 ? -3.798 -5.244 17.699 1.00 87.31 90 ASP A CA 1
ATOM 734 C C . ASP A 1 90 ? -2.717 -5.087 16.605 1.00 87.31 90 ASP A C 1
ATOM 736 O O . ASP A 1 90 ? -1.948 -4.124 16.605 1.00 87.31 90 ASP A O 1
ATOM 740 N N . GLU A 1 91 ? -2.672 -6.011 15.636 1.00 90.44 91 GLU A N 1
ATOM 741 C CA . GLU A 1 91 ? -1.708 -6.000 14.536 1.00 90.44 91 GLU A CA 1
ATOM 742 C C . GLU A 1 91 ? -2.355 -5.648 13.183 1.00 90.44 91 GLU A C 1
ATOM 744 O O . GLU A 1 91 ? -3.472 -6.055 12.844 1.00 90.44 91 GLU A O 1
ATOM 749 N N . LEU A 1 92 ? -1.604 -4.892 12.373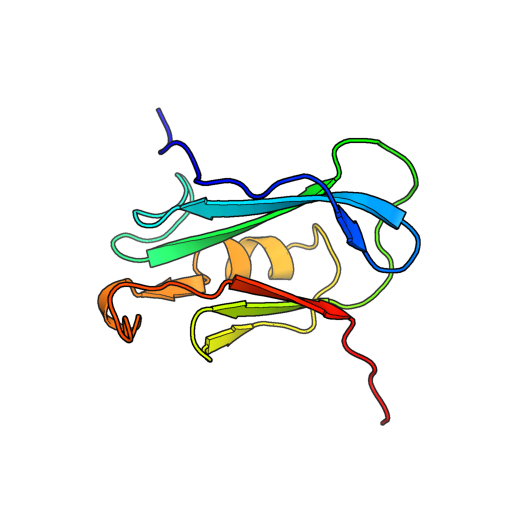 1.00 91.12 92 LEU A N 1
ATOM 750 C CA . LEU A 1 92 ? -1.924 -4.587 10.979 1.00 91.12 92 LEU A CA 1
ATOM 751 C C . LEU A 1 92 ? -0.861 -5.180 10.060 1.00 91.12 92 LEU A C 1
ATOM 753 O O . LEU A 1 92 ? 0.318 -4.828 10.133 1.00 91.12 92 LEU A O 1
ATOM 757 N N . GLN A 1 93 ? -1.300 -6.016 9.129 1.00 93.94 93 GLN A N 1
ATOM 758 C CA . GLN A 1 93 ? -0.479 -6.612 8.094 1.00 93.94 93 GLN A CA 1
ATOM 759 C C . GLN A 1 93 ? -0.782 -5.955 6.747 1.00 93.94 93 GLN A C 1
ATOM 761 O O . GLN A 1 93 ? -1.799 -6.229 6.110 1.00 93.94 93 GLN A O 1
ATOM 766 N N . LEU A 1 94 ? 0.141 -5.103 6.296 1.00 95.44 94 LEU A N 1
ATOM 767 C CA . LEU A 1 94 ? 0.134 -4.514 4.959 1.00 95.44 94 LEU A CA 1
ATOM 768 C C . LEU A 1 94 ? 1.129 -5.252 4.059 1.00 95.44 94 LEU A C 1
ATOM 770 O O . LEU A 1 94 ? 2.320 -5.311 4.359 1.00 95.44 94 LEU A O 1
ATOM 774 N N . SER A 1 95 ? 0.646 -5.762 2.931 1.00 95.62 95 SER A N 1
ATOM 775 C CA . SER A 1 95 ? 1.447 -6.466 1.927 1.00 95.62 95 SER A CA 1
ATOM 776 C C . SER A 1 95 ? 1.294 -5.830 0.550 1.00 95.62 95 SER A C 1
ATOM 778 O O . SER A 1 95 ? 0.239 -5.288 0.222 1.00 95.62 95 SER A O 1
ATOM 780 N N . VAL A 1 96 ? 2.341 -5.933 -0.268 1.00 96.50 96 VAL A N 1
ATOM 781 C CA . VAL A 1 96 ? 2.316 -5.621 -1.702 1.00 96.50 96 VAL A CA 1
ATOM 782 C C . VAL A 1 96 ? 2.917 -6.789 -2.466 1.00 96.50 96 VAL A C 1
ATOM 784 O O . VAL A 1 96 ? 3.928 -7.350 -2.042 1.00 96.50 96 VAL A O 1
ATOM 787 N N . TYR A 1 97 ? 2.292 -7.169 -3.570 1.00 95.62 97 TYR A N 1
ATOM 788 C CA . TYR A 1 97 ? 2.752 -8.272 -4.405 1.00 95.62 97 TYR A CA 1
ATOM 789 C C . TYR A 1 97 ? 2.484 -7.979 -5.876 1.00 95.62 97 TYR A C 1
ATOM 791 O O . TYR A 1 97 ? 1.600 -7.190 -6.220 1.00 95.62 97 TYR A O 1
ATOM 799 N N . VAL A 1 98 ? 3.298 -8.586 -6.736 1.00 94.56 98 VAL A N 1
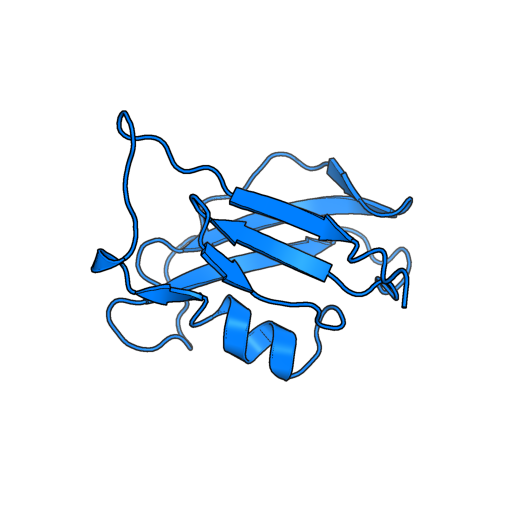ATOM 800 C CA . VAL A 1 98 ? 3.080 -8.569 -8.181 1.00 94.56 98 VAL A CA 1
ATOM 801 C C . VAL A 1 98 ? 1.935 -9.522 -8.494 1.00 94.56 98 VAL A C 1
ATOM 803 O O . VAL A 1 98 ? 1.865 -10.624 -7.951 1.00 94.56 98 VAL A O 1
ATOM 806 N N . HIS A 1 99 ? 1.012 -9.078 -9.336 1.00 90.69 99 HIS A N 1
ATOM 807 C CA . HIS A 1 99 ? -0.032 -9.932 -9.865 1.00 90.69 99 HIS A CA 1
ATOM 808 C C . HIS A 1 99 ? 0.536 -10.746 -11.031 1.00 90.69 99 HIS A C 1
ATOM 810 O O . HIS A 1 99 ? 0.586 -10.265 -12.163 1.00 90.69 99 HIS A O 1
ATOM 816 N N . ASP A 1 100 ? 0.959 -11.975 -10.739 1.00 73.94 100 ASP A N 1
ATOM 817 C CA . ASP A 1 100 ? 1.279 -12.978 -11.754 1.00 73.94 100 ASP A CA 1
ATOM 818 C C . ASP A 1 100 ? -0.035 -13.498 -12.342 1.00 73.94 100 ASP A C 1
ATOM 820 O O . ASP A 1 100 ? -0.621 -14.476 -11.877 1.00 73.94 100 ASP A O 1
ATOM 824 N N . GLY A 1 101 ? -0.555 -12.779 -13.335 1.00 58.19 101 GLY A N 1
ATOM 825 C CA . GLY A 1 101 ? -1.678 -13.246 -14.130 1.00 58.19 101 GLY A CA 1
ATOM 826 C C . GLY A 1 101 ? -1.264 -14.487 -14.915 1.00 58.19 101 GLY A C 1
ATOM 827 O O . GLY A 1 101 ? -0.708 -14.366 -16.001 1.00 58.19 101 GLY A O 1
ATOM 828 N N . ILE A 1 102 ? -1.542 -15.678 -14.390 1.00 43.72 102 ILE A N 1
ATOM 829 C CA . ILE A 1 102 ? -1.786 -16.826 -15.262 1.00 43.72 102 ILE A CA 1
ATOM 830 C C . ILE A 1 102 ? -3.242 -16.679 -15.702 1.00 43.72 102 ILE A C 1
ATOM 832 O O . ILE A 1 102 ? -4.156 -16.983 -14.934 1.00 43.72 102 ILE A O 1
ATOM 836 N N . VAL A 1 103 ? -3.438 -16.119 -16.897 1.00 42.97 103 VAL A N 1
ATOM 837 C CA . VAL A 1 103 ? -4.678 -16.289 -17.668 1.00 42.97 103 VAL A CA 1
ATOM 838 C C . VAL A 1 103 ? -4.535 -17.559 -18.488 1.00 42.97 103 VAL A C 1
ATOM 840 O O . VAL A 1 103 ? -3.475 -17.698 -19.140 1.00 42.97 103 VAL A O 1
#

Secondary structure (DSSP, 8-state):
-PPPPEEPPPEEETTEEEEEEEEETT--TTSPTTEEEEEEEESS-S----SEEEEEETTEEEEEEETTSHHHHHHHHT-EEGGG---BTTB--EEEEE-----

pLDDT: mean 89.41, std 11.43, range [39.41, 97.44]